Protein AF-A0A484APU6-F1 (afdb_monomer)

Foldseek 3Di:
DLCCVVPPVVDDPVVSVVVVVQQPQDWDWDADPVGIDIDTDNDAHDPPDPCRVVVQVSVCVVVQPPDDPPQWGWDDDRPDIDIDHDDPDDPPPPDDD

Nearest PDB structures (foldseek):
  4kik-assembly1_A  TM=2.823E-01  e=1.527E+00  Homo sapiens
  9b1e-assembly1_B  TM=2.688E-01  e=1.853E+00  Saccharomyces cerevisiae W303
  2ge8-assembly3_D  TM=3.480E-01  e=5.554E+00  Infectious bronchitis virus
  8jbi-assembly1_B-2  TM=1.873E-01  e=5.206E+00  Salmonella enterica subsp. enterica serovar Typhimurium str. 14028S

Secondary structure (DSSP, 8-state):
-HHHHHHTS---HHHHHHHHHHHSS-EEEEEETTEEEEEE--SS--TT-TTHHHHHHHHHHHHHTSPPPTTEEEEEETTEEEEEE--S---------

Sequence (97 aa):
MLTSLEHRFHIPEYLMNMIRSYLQDRILLYSTQTGTKRYRVTGGAAQGSILGPDLWNISYDDILRLEMPEDTFLIGYADDIAAVITARNTVVWKMGR

Solvent-accessible surface area (backbone atoms only — not comparable to full-atom values): 6286 Å² total; per-residue (Å²): 72,73,67,42,41,56,77,70,67,59,54,57,66,71,58,50,51,48,51,54,60,69,62,47,93,37,66,48,75,48,82,49,101,90,45,79,46,80,43,80,48,90,71,87,65,60,85,93,42,87,62,27,62,58,54,48,49,51,44,45,51,63,62,64,61,55,90,58,60,86,61,38,49,62,51,74,56,96,92,48,75,45,78,48,72,64,74,98,70,77,83,73,78,75,78,76,131

Structure (mmCIF, N/CA/C/O backbone):
data_AF-A0A484APU6-F1
#
_entry.id   AF-A0A484APU6-F1
#
loop_
_atom_site.group_PDB
_atom_site.id
_atom_site.type_symbol
_atom_site.label_atom_id
_atom_site.label_alt_id
_atom_site.label_comp_id
_atom_site.label_asym_id
_atom_site.label_entity_id
_atom_site.label_seq_id
_atom_site.pdbx_PDB_ins_code
_atom_site.Cartn_x
_atom_site.Cartn_y
_atom_site.Cartn_z
_atom_site.occupancy
_atom_site.B_iso_or_equiv
_atom_site.auth_seq_id
_atom_site.auth_comp_id
_atom_site.auth_asym_id
_atom_site.auth_atom_id
_atom_site.pdbx_PDB_model_num
ATOM 1 N N . MET A 1 1 ? -1.661 3.344 -5.402 1.00 86.88 1 MET A N 1
ATOM 2 C CA . MET A 1 1 ? -2.708 2.394 -4.955 1.00 86.88 1 MET A CA 1
ATOM 3 C C . MET A 1 1 ? -4.129 2.857 -5.246 1.00 86.88 1 MET A C 1
ATOM 5 O O . MET A 1 1 ? -4.701 2.339 -6.187 1.00 86.88 1 MET A O 1
ATOM 9 N N . LEU A 1 2 ? -4.731 3.783 -4.477 1.00 90.75 2 LEU A N 1
ATOM 10 C CA . LEU A 1 2 ? -6.126 4.203 -4.722 1.00 90.75 2 LEU A CA 1
ATOM 11 C C . LEU A 1 2 ? -6.289 4.814 -6.120 1.00 90.75 2 LEU A C 1
ATOM 13 O O . LEU A 1 2 ? -7.167 4.413 -6.870 1.00 90.75 2 LEU A O 1
ATOM 17 N N . THR A 1 3 ? -5.370 5.696 -6.501 1.00 89.62 3 THR A N 1
ATOM 18 C CA . THR A 1 3 ? -5.287 6.260 -7.855 1.00 89.62 3 THR A CA 1
ATOM 19 C C . THR A 1 3 ? -5.156 5.170 -8.925 1.00 89.62 3 THR A C 1
ATOM 21 O O . THR A 1 3 ? -5.840 5.215 -9.940 1.00 89.62 3 THR A O 1
ATOM 24 N N . SER A 1 4 ? -4.322 4.156 -8.687 1.00 90.88 4 SER A N 1
ATOM 25 C CA . SER A 1 4 ? -4.110 3.029 -9.604 1.00 90.88 4 SER A CA 1
ATOM 26 C C . SER A 1 4 ? -5.385 2.187 -9.744 1.00 90.88 4 SER A C 1
ATOM 28 O O . SER A 1 4 ? -5.801 1.866 -10.852 1.00 90.88 4 SER A O 1
ATOM 30 N N . LEU A 1 5 ? -6.068 1.884 -8.638 1.00 92.38 5 LEU A N 1
ATOM 31 C CA . LEU A 1 5 ? -7.365 1.201 -8.654 1.00 92.38 5 LEU A CA 1
ATOM 32 C C . LEU A 1 5 ? -8.396 1.951 -9.506 1.00 92.38 5 LEU A C 1
ATOM 34 O O . LEU A 1 5 ? -9.087 1.339 -10.318 1.00 92.38 5 LEU A O 1
ATOM 38 N N . GLU A 1 6 ? -8.458 3.271 -9.340 1.00 91.50 6 GLU A N 1
ATOM 39 C CA . GLU A 1 6 ? -9.428 4.141 -10.002 1.00 91.50 6 GLU A CA 1
ATOM 40 C C . G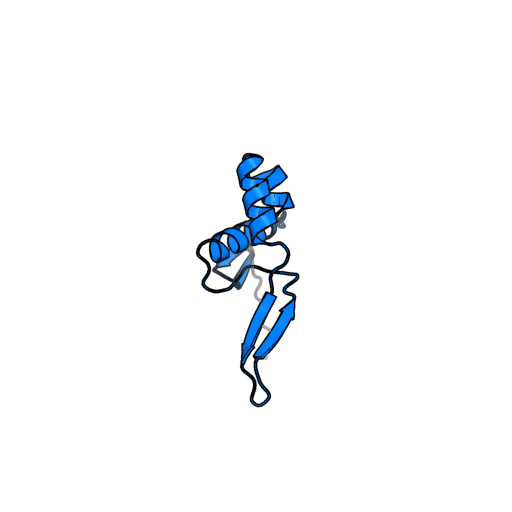LU A 1 6 ? -9.154 4.295 -11.503 1.00 91.50 6 GLU A C 1
ATOM 42 O O . GLU A 1 6 ? -10.044 4.078 -12.320 1.00 91.50 6 GLU A O 1
ATOM 47 N N . HIS A 1 7 ? -7.915 4.609 -11.886 1.00 90.06 7 HIS A N 1
ATOM 48 C CA . HIS A 1 7 ? -7.593 4.991 -13.265 1.00 90.06 7 HIS A CA 1
ATOM 49 C C . HIS A 1 7 ? -6.975 3.875 -14.109 1.00 90.06 7 HIS A C 1
ATOM 51 O O . HIS A 1 7 ? -6.934 3.987 -15.330 1.00 90.06 7 HIS A O 1
ATOM 57 N N . ARG A 1 8 ? -6.447 2.821 -13.481 1.00 89.38 8 ARG A N 1
ATOM 58 C CA . ARG A 1 8 ? -5.721 1.749 -14.177 1.00 89.38 8 ARG A CA 1
ATOM 59 C C . ARG A 1 8 ? -6.511 0.451 -14.175 1.00 89.38 8 ARG A C 1
ATOM 61 O O . ARG A 1 8 ? -6.744 -0.130 -15.231 1.00 89.38 8 ARG A O 1
ATOM 68 N N . PHE A 1 9 ? -6.968 0.024 -13.000 1.00 90.81 9 PHE A N 1
ATOM 69 C CA . PHE A 1 9 ? -7.775 -1.192 -12.863 1.00 90.81 9 PHE A CA 1
ATOM 70 C C . PHE A 1 9 ? -9.260 -0.962 -13.162 1.00 90.81 9 PHE A C 1
ATOM 72 O O . PHE A 1 9 ? -9.981 -1.939 -13.341 1.00 90.81 9 PHE A O 1
ATOM 79 N N . HIS A 1 10 ? -9.703 0.300 -13.251 1.00 93.00 10 HIS A N 1
ATOM 80 C CA . HIS A 1 10 ? -11.082 0.682 -13.574 1.00 93.00 10 HIS A CA 1
ATOM 81 C C . HIS A 1 10 ? -12.111 -0.065 -12.715 1.00 93.00 10 HIS A C 1
ATOM 83 O O . HIS A 1 10 ? -13.120 -0.570 -13.215 1.00 93.00 10 HIS A O 1
ATOM 89 N N . ILE A 1 11 ? -11.831 -0.189 -11.412 1.00 93.69 11 ILE A N 1
ATOM 90 C CA . ILE A 1 11 ? -12.721 -0.940 -10.530 1.00 93.69 11 ILE A CA 1
ATOM 91 C C . ILE A 1 11 ? -14.081 -0.233 -10.402 1.00 93.69 11 ILE A C 1
ATOM 93 O O . ILE A 1 11 ? -14.130 0.997 -10.322 1.00 93.69 11 ILE A O 1
ATOM 97 N N . PRO A 1 12 ? -15.192 -0.987 -10.339 1.00 96.69 12 PRO A N 1
ATOM 98 C CA . PRO A 1 12 ? -16.511 -0.421 -10.092 1.00 96.69 12 PRO A CA 1
ATOM 99 C C . PRO A 1 12 ? -16.549 0.484 -8.854 1.00 96.69 12 PRO A C 1
ATOM 101 O O . PRO A 1 12 ? -15.966 0.160 -7.815 1.00 96.69 12 PRO A O 1
ATOM 104 N N . GLU A 1 13 ? -17.308 1.578 -8.932 1.00 96.00 13 GLU A N 1
ATOM 105 C CA . GLU A 1 13 ? -17.377 2.598 -7.876 1.00 96.00 13 GLU A CA 1
ATOM 106 C C . GLU A 1 13 ? -17.769 2.017 -6.507 1.00 96.00 13 GLU A C 1
ATOM 108 O O . GLU A 1 13 ? -17.197 2.387 -5.481 1.00 96.00 13 GLU A O 1
ATOM 113 N N . TYR A 1 14 ? -18.683 1.042 -6.471 1.00 97.25 14 TYR A N 1
ATOM 114 C CA . TYR A 1 14 ? -19.087 0.403 -5.216 1.00 97.25 14 TYR A CA 1
ATOM 115 C C . TYR A 1 14 ? -17.925 -0.340 -4.529 1.00 97.25 14 TYR A C 1
ATOM 117 O O . TYR A 1 14 ? -17.796 -0.279 -3.305 1.00 97.25 14 TYR A O 1
ATOM 125 N N . LEU A 1 15 ? -17.039 -0.987 -5.300 1.00 95.75 15 LEU A N 1
ATOM 126 C CA . LEU A 1 15 ? -15.831 -1.621 -4.763 1.00 95.75 15 LEU A CA 1
ATOM 127 C C . LEU A 1 15 ? -14.813 -0.571 -4.330 1.00 95.75 15 LEU A C 1
ATOM 129 O O . LEU A 1 15 ? -14.182 -0.730 -3.286 1.00 95.75 15 LEU A O 1
ATOM 133 N N . MET A 1 16 ? -14.681 0.524 -5.080 1.00 95.94 16 MET A N 1
ATOM 134 C CA . MET A 1 16 ? -13.804 1.626 -4.689 1.00 95.94 16 MET A CA 1
ATOM 135 C C . MET A 1 16 ? -14.235 2.228 -3.346 1.00 95.94 16 MET A C 1
ATOM 137 O O . MET A 1 16 ? -13.400 2.459 -2.470 1.00 95.94 16 MET A O 1
ATOM 141 N N . ASN A 1 17 ? -15.541 2.393 -3.134 1.00 96.69 17 ASN A N 1
ATOM 142 C CA . ASN A 1 17 ? -16.103 2.850 -1.865 1.00 96.69 17 ASN A CA 1
ATOM 143 C C . ASN A 1 17 ? -15.836 1.858 -0.726 1.00 96.69 17 ASN A C 1
ATOM 145 O O . ASN A 1 17 ? -15.442 2.277 0.364 1.00 96.69 17 ASN A O 1
ATOM 149 N N . MET A 1 18 ? -15.959 0.550 -0.975 1.00 95.44 18 MET A N 1
ATOM 150 C CA . MET A 1 18 ? -15.575 -0.475 0.002 1.00 95.44 18 MET A CA 1
ATOM 151 C C . MET A 1 18 ? -14.090 -0.395 0.373 1.00 95.44 18 MET A C 1
ATOM 153 O O . MET A 1 18 ? -13.758 -0.454 1.554 1.00 95.44 18 MET A O 1
ATOM 157 N N . ILE A 1 19 ? -13.191 -0.222 -0.600 1.00 94.38 19 ILE A N 1
ATOM 158 C CA . ILE A 1 19 ? -11.745 -0.131 -0.347 1.00 94.38 19 ILE A CA 1
ATOM 159 C C . ILE A 1 19 ? -11.409 1.147 0.426 1.00 94.38 19 ILE A C 1
ATOM 161 O O . ILE A 1 19 ? -10.683 1.088 1.417 1.00 94.38 19 ILE A O 1
ATOM 165 N N . ARG A 1 20 ? -11.971 2.299 0.038 1.00 94.38 20 ARG A N 1
ATOM 166 C CA . ARG A 1 20 ? -11.829 3.553 0.799 1.00 94.38 20 ARG A CA 1
ATOM 167 C C . ARG A 1 20 ? -12.316 3.362 2.237 1.00 94.38 20 ARG A C 1
ATOM 169 O O . ARG A 1 20 ? -11.606 3.730 3.172 1.00 94.38 20 ARG A O 1
ATOM 176 N N . SER A 1 21 ? -13.454 2.689 2.417 1.00 94.19 21 SER A N 1
ATOM 177 C CA . SER A 1 21 ? -13.977 2.380 3.745 1.00 94.19 21 SER A CA 1
ATOM 178 C C . SER A 1 21 ? -13.121 1.399 4.542 1.00 94.19 21 SER A C 1
ATOM 180 O O . SER A 1 21 ? -13.067 1.492 5.764 1.00 94.19 21 SER A O 1
ATOM 182 N N . TYR A 1 22 ? -12.454 0.460 3.882 1.00 92.62 22 TYR A N 1
ATOM 183 C CA . TYR A 1 22 ? -11.554 -0.488 4.530 1.00 92.62 22 TYR A CA 1
ATOM 184 C C . TYR A 1 22 ? -10.261 0.182 5.026 1.00 92.62 22 TYR A C 1
ATOM 186 O O . TYR A 1 22 ? -9.675 -0.234 6.026 1.00 92.62 22 TYR A O 1
ATOM 194 N N . LEU A 1 23 ? -9.795 1.225 4.334 1.00 92.44 23 LEU A N 1
ATOM 195 C CA . LEU A 1 23 ? -8.533 1.908 4.633 1.00 92.44 23 LEU A CA 1
ATOM 196 C C . LEU A 1 23 ? -8.689 3.117 5.571 1.00 92.44 23 LEU A C 1
ATOM 198 O O . LEU A 1 23 ? -7.688 3.573 6.130 1.00 92.44 23 LEU A O 1
ATOM 202 N N . GLN A 1 24 ? -9.906 3.638 5.750 1.00 93.31 24 GLN A N 1
ATOM 203 C CA . GLN A 1 24 ? -10.175 4.802 6.601 1.00 93.31 24 GLN A CA 1
ATOM 204 C C . GLN A 1 24 ? -10.263 4.451 8.094 1.00 93.31 24 GLN A C 1
ATOM 206 O O . GLN A 1 24 ? -10.584 3.328 8.469 1.00 93.31 24 GLN A O 1
ATOM 211 N N . ASP A 1 25 ? -9.964 5.438 8.947 1.00 94.19 25 ASP A N 1
ATOM 212 C CA . ASP A 1 25 ? -10.160 5.410 10.409 1.00 94.19 25 ASP A CA 1
ATOM 213 C C . ASP A 1 25 ? -9.644 4.163 11.149 1.00 94.19 25 ASP A C 1
ATOM 215 O O . ASP A 1 25 ? -10.144 3.774 12.206 1.00 94.19 25 ASP A O 1
ATOM 219 N N . ARG A 1 26 ? -8.577 3.551 10.631 1.00 93.69 26 ARG A N 1
ATOM 220 C CA . ARG A 1 26 ? -7.974 2.361 11.233 1.00 93.69 26 ARG A CA 1
ATOM 221 C C . ARG A 1 26 ? -7.215 2.704 12.506 1.00 93.69 26 ARG A C 1
ATOM 223 O O . ARG A 1 26 ? -6.418 3.646 12.554 1.00 93.69 26 ARG A O 1
ATOM 230 N N . ILE A 1 27 ? -7.427 1.890 13.534 1.00 94.75 27 ILE A N 1
ATOM 231 C CA . ILE A 1 27 ? -6.792 2.040 14.842 1.00 94.75 27 ILE A CA 1
ATOM 232 C C . ILE A 1 27 ? -6.151 0.715 15.231 1.00 94.75 27 ILE A C 1
ATOM 234 O O . ILE A 1 27 ? -6.827 -0.303 15.348 1.00 94.75 27 ILE A O 1
ATOM 238 N N . LEU A 1 28 ? -4.843 0.749 15.460 1.00 93.62 28 LEU A N 1
ATOM 239 C CA . LEU A 1 28 ? -4.090 -0.351 16.035 1.00 93.62 28 LEU A CA 1
ATOM 240 C C . LEU A 1 28 ? -4.259 -0.328 17.555 1.00 93.62 28 LEU A C 1
ATOM 242 O O . LEU A 1 28 ? -3.967 0.679 18.207 1.00 93.62 28 LEU A O 1
ATOM 246 N N . LEU A 1 29 ? -4.715 -1.447 18.108 1.00 95.44 29 LEU A N 1
ATOM 247 C CA . LEU A 1 29 ? -4.759 -1.698 19.543 1.00 95.44 29 LEU A CA 1
ATOM 248 C C . LEU A 1 29 ? -3.626 -2.649 19.903 1.00 95.44 29 LEU A C 1
ATOM 250 O O . LEU A 1 29 ? -3.481 -3.692 19.271 1.00 95.44 29 LEU A O 1
ATOM 254 N N . TYR A 1 30 ? -2.832 -2.297 20.908 1.00 95.00 30 TYR A N 1
ATOM 255 C CA . TYR A 1 30 ? -1.746 -3.153 21.375 1.00 95.00 30 TYR A CA 1
ATOM 256 C C . TYR A 1 30 ? -1.551 -3.032 22.885 1.00 95.00 30 TYR A C 1
ATOM 258 O O . TYR A 1 30 ? -1.733 -1.964 23.474 1.00 95.00 30 TYR A O 1
ATOM 266 N N . SER A 1 31 ? -1.188 -4.145 23.516 1.00 97.31 31 SER A N 1
ATOM 267 C CA . SER A 1 31 ? -0.972 -4.222 24.960 1.00 97.31 31 SER A CA 1
ATOM 268 C C . SER A 1 31 ? 0.426 -3.739 25.335 1.00 97.31 31 SER A C 1
ATOM 270 O O . SER A 1 31 ? 1.417 -4.114 24.711 1.00 97.31 31 SER A O 1
ATOM 272 N N . THR A 1 32 ? 0.518 -2.938 26.393 1.00 96.31 32 THR A N 1
ATOM 273 C CA . THR A 1 32 ? 1.770 -2.551 27.049 1.00 96.31 32 THR A CA 1
ATOM 274 C C . THR A 1 32 ? 1.713 -2.911 28.531 1.00 96.31 32 THR A C 1
ATOM 276 O O . THR A 1 32 ? 0.649 -3.218 29.066 1.00 96.31 32 THR A O 1
ATOM 279 N N . GLN A 1 33 ? 2.847 -2.827 29.235 1.00 96.50 33 GLN A N 1
ATOM 280 C CA . 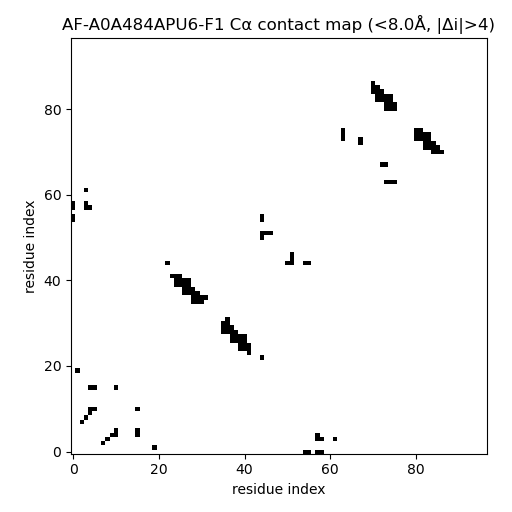GLN A 1 33 ? 2.903 -3.064 30.690 1.00 96.50 33 GLN A CA 1
ATOM 281 C C . GLN A 1 33 ? 1.973 -2.131 31.492 1.00 96.50 33 GLN A C 1
ATOM 283 O O . GLN A 1 33 ? 1.594 -2.436 32.615 1.00 96.50 33 GLN A O 1
ATOM 288 N N . THR A 1 34 ? 1.588 -0.998 30.901 1.00 95.81 34 THR A N 1
ATOM 289 C CA . THR A 1 34 ? 0.721 0.030 31.493 1.00 95.81 34 THR A CA 1
ATOM 290 C C . THR A 1 34 ? -0.720 -0.012 30.962 1.00 95.81 34 THR A C 1
ATOM 292 O O . THR A 1 34 ? -1.463 0.940 31.180 1.00 95.81 34 THR A O 1
ATOM 295 N N . GLY A 1 35 ? -1.110 -1.052 30.214 1.00 96.44 35 GLY A N 1
ATOM 296 C CA . GLY A 1 35 ? -2.455 -1.211 29.646 1.00 96.44 35 GLY A CA 1
ATOM 297 C C . GLY A 1 35 ? -2.507 -1.181 28.114 1.00 96.44 35 GLY A C 1
ATOM 298 O O . GLY A 1 35 ? -1.489 -1.262 27.435 1.00 96.44 35 GLY A O 1
ATOM 299 N N . THR A 1 36 ? -3.712 -1.101 27.546 1.00 97.88 36 THR A N 1
ATOM 300 C CA . THR A 1 36 ? -3.897 -1.068 26.083 1.00 97.88 36 THR A CA 1
ATOM 301 C C . THR A 1 36 ? -3.647 0.334 25.540 1.00 97.88 36 THR A C 1
ATOM 303 O O . THR A 1 36 ? -4.243 1.303 26.009 1.00 97.88 36 THR A O 1
ATOM 306 N N . LYS A 1 37 ? -2.808 0.444 24.510 1.00 97.69 37 LYS A N 1
ATOM 307 C CA . LYS A 1 37 ? -2.591 1.678 23.752 1.00 97.69 37 LYS A CA 1
ATOM 308 C C . LYS A 1 37 ? -3.304 1.629 22.406 1.00 97.69 37 LYS A C 1
ATOM 310 O O . LYS A 1 37 ? -3.554 0.563 21.846 1.00 97.69 37 LYS A O 1
ATOM 315 N N . ARG A 1 38 ? -3.636 2.819 21.904 1.00 97.00 38 ARG A N 1
ATOM 316 C CA . ARG A 1 38 ? -4.283 3.049 20.609 1.00 97.00 38 ARG A CA 1
ATOM 317 C C . ARG A 1 38 ? -3.333 3.836 19.721 1.00 97.00 38 ARG A C 1
ATOM 319 O O . ARG A 1 38 ? -2.770 4.830 20.172 1.00 97.00 38 ARG A O 1
ATOM 326 N N . TYR A 1 39 ? -3.205 3.436 18.465 1.00 94.75 39 TYR A N 1
ATOM 327 C CA . TYR A 1 39 ? -2.436 4.167 17.465 1.00 94.75 39 TYR A CA 1
ATOM 328 C C . TYR A 1 39 ? -3.245 4.301 16.177 1.00 94.75 39 TYR A C 1
ATOM 330 O O . TYR A 1 39 ? -3.778 3.315 15.672 1.00 94.75 39 TYR A O 1
ATOM 338 N N . ARG A 1 40 ? -3.372 5.522 15.652 1.00 95.56 40 ARG A N 1
ATOM 339 C CA . ARG A 1 40 ? -4.090 5.767 14.396 1.00 95.56 40 ARG A CA 1
ATOM 340 C C . ARG A 1 40 ? -3.197 5.376 13.223 1.00 95.56 40 ARG A C 1
ATOM 342 O O . ARG A 1 40 ? -2.112 5.924 13.070 1.00 95.56 40 ARG A O 1
ATOM 349 N N . VAL A 1 41 ? -3.674 4.461 12.385 1.00 94.31 41 VAL A N 1
ATOM 350 C CA . VAL A 1 41 ? -2.939 3.960 11.221 1.00 94.31 41 VAL A CA 1
ATOM 351 C C . VAL A 1 41 ? -3.334 4.773 9.994 1.00 94.31 41 VAL A C 1
ATOM 353 O O . VAL A 1 41 ? -4.455 4.668 9.500 1.00 94.31 41 VAL A O 1
ATOM 356 N N . THR A 1 42 ? -2.406 5.586 9.495 1.00 90.81 42 THR A N 1
ATOM 357 C CA . THR A 1 42 ? -2.636 6.501 8.364 1.00 90.81 42 THR A CA 1
ATOM 358 C C . THR A 1 42 ? -2.161 5.958 7.016 1.00 90.81 42 THR A C 1
ATOM 360 O O . THR A 1 42 ? -2.501 6.532 5.988 1.00 90.81 42 THR A O 1
ATOM 363 N N . GLY A 1 43 ? -1.415 4.850 6.992 1.00 88.06 43 GLY A N 1
ATOM 364 C CA . GLY A 1 43 ? -0.828 4.296 5.770 1.00 88.06 43 GLY A CA 1
ATOM 365 C C . GLY A 1 43 ? -0.786 2.770 5.752 1.00 88.06 43 GLY A C 1
ATOM 366 O O . GLY A 1 43 ? -1.046 2.118 6.761 1.00 88.06 43 GLY A O 1
ATOM 367 N N . GLY A 1 44 ? -0.485 2.215 4.577 1.00 86.88 44 GLY A N 1
ATOM 368 C CA . GLY A 1 44 ? -0.355 0.773 4.353 1.00 86.88 44 GLY A CA 1
ATOM 369 C C . GLY A 1 44 ? -1.676 -0.002 4.403 1.00 86.88 44 GLY A C 1
ATOM 370 O O . GLY A 1 44 ? -2.769 0.574 4.444 1.00 86.88 44 GLY A O 1
ATOM 371 N N . ALA A 1 45 ? -1.562 -1.327 4.406 1.00 86.88 45 ALA A N 1
ATOM 372 C CA . ALA A 1 45 ? -2.646 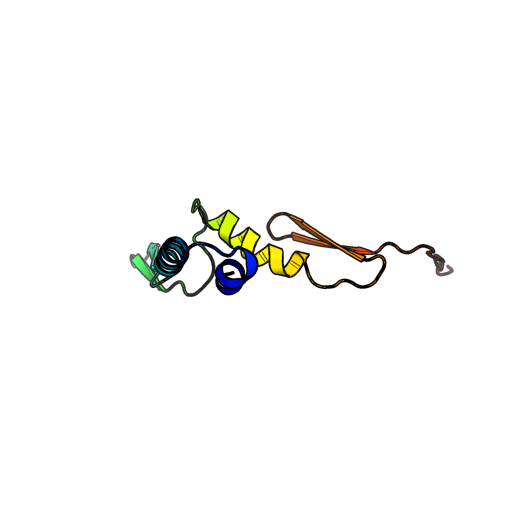-2.272 4.658 1.00 86.88 45 ALA A CA 1
ATOM 373 C C . ALA A 1 45 ? -2.335 -3.082 5.926 1.00 86.88 45 ALA A C 1
ATOM 375 O O . ALA A 1 45 ? -1.177 -3.203 6.321 1.00 86.88 45 ALA A O 1
ATOM 376 N N . ALA A 1 46 ? -3.361 -3.625 6.583 1.00 87.06 46 ALA A N 1
ATOM 377 C CA . ALA A 1 46 ? -3.149 -4.448 7.770 1.00 87.06 46 ALA A CA 1
ATOM 378 C C . ALA A 1 46 ? -2.409 -5.744 7.391 1.00 87.06 46 ALA A C 1
ATOM 380 O O . ALA A 1 46 ? -2.878 -6.501 6.535 1.00 87.06 46 ALA A O 1
ATOM 381 N N . GLN A 1 47 ? -1.266 -6.009 8.024 1.00 85.88 47 GLN A N 1
ATOM 382 C CA . GLN A 1 47 ? -0.535 -7.259 7.826 1.00 85.88 47 GLN A CA 1
ATOM 383 C C . GLN A 1 47 ? -1.393 -8.446 8.286 1.00 85.88 47 GLN A C 1
ATOM 385 O O . GLN A 1 47 ? -2.073 -8.371 9.308 1.00 85.88 47 GLN A O 1
ATOM 390 N N . GLY A 1 48 ? -1.388 -9.529 7.508 1.00 87.06 48 GLY A N 1
ATOM 391 C CA . GLY A 1 48 ? -2.245 -10.693 7.753 1.00 87.06 48 GLY A CA 1
ATOM 392 C C . GLY A 1 48 ? -3.693 -10.523 7.281 1.00 87.06 48 GLY A C 1
ATOM 393 O O . GLY A 1 48 ? -4.484 -11.451 7.421 1.00 87.06 48 GLY A O 1
ATOM 394 N N . SER A 1 49 ? -4.055 -9.372 6.701 1.00 89.75 49 SER A N 1
ATOM 395 C CA . SER A 1 49 ? -5.347 -9.234 6.029 1.00 89.75 49 SER A CA 1
ATOM 396 C C . SER A 1 49 ? -5.346 -9.895 4.653 1.00 89.75 49 SER A C 1
ATOM 398 O O . SER A 1 49 ? -4.335 -9.884 3.956 1.00 89.75 49 SER A O 1
ATOM 400 N N . ILE A 1 50 ? -6.510 -10.412 4.245 1.00 91.31 50 ILE A N 1
ATOM 401 C CA . ILE A 1 50 ? -6.709 -11.060 2.938 1.00 91.31 50 ILE A CA 1
ATOM 402 C C . ILE A 1 50 ? -6.411 -10.083 1.793 1.00 91.31 50 ILE A C 1
ATOM 404 O O . ILE A 1 50 ? -5.729 -10.444 0.847 1.00 91.31 50 ILE A O 1
ATOM 408 N N . LEU A 1 51 ? -6.867 -8.831 1.914 1.00 91.25 51 LEU A N 1
ATOM 409 C CA . LEU A 1 51 ? -6.661 -7.796 0.895 1.00 91.25 51 LEU A CA 1
ATOM 410 C C . LEU A 1 51 ? -5.263 -7.163 0.932 1.00 91.25 51 LEU A C 1
ATOM 412 O O . LEU A 1 51 ? -4.905 -6.427 0.019 1.00 91.25 51 LEU A O 1
ATOM 416 N N . GLY A 1 52 ? -4.481 -7.385 1.992 1.00 91.50 52 GLY A N 1
ATOM 417 C CA . GLY A 1 52 ? -3.174 -6.751 2.172 1.00 91.50 52 GLY A CA 1
ATOM 418 C C . GLY A 1 52 ? -2.207 -7.012 1.010 1.00 91.50 52 GLY A C 1
ATOM 419 O O . GLY A 1 52 ? -1.703 -6.040 0.445 1.00 91.50 52 GLY A O 1
ATOM 420 N N . PRO A 1 53 ? -1.980 -8.281 0.620 1.00 91.12 53 PRO A N 1
ATOM 421 C CA . PRO A 1 53 ? -1.124 -8.629 -0.514 1.00 91.12 53 PRO A CA 1
ATOM 422 C C . PRO A 1 53 ? -1.583 -8.022 -1.845 1.00 91.12 53 PRO A C 1
ATOM 424 O O . PRO A 1 53 ? -0.757 -7.512 -2.595 1.00 91.12 53 PRO A O 1
ATOM 427 N N . ASP A 1 54 ? -2.888 -8.001 -2.124 1.00 91.50 54 ASP A N 1
ATOM 428 C CA . ASP A 1 54 ? -3.409 -7.431 -3.373 1.00 91.50 54 ASP A CA 1
ATOM 429 C C . ASP A 1 54 ? -3.184 -5.916 -3.434 1.00 91.50 54 ASP A C 1
ATOM 431 O O . ASP A 1 54 ? -2.702 -5.381 -4.431 1.00 91.50 54 ASP A O 1
ATOM 435 N N . LEU A 1 55 ? -3.470 -5.219 -2.331 1.00 90.94 55 LEU A N 1
ATOM 436 C CA . LEU A 1 55 ? -3.231 -3.782 -2.185 1.00 90.94 55 LEU A CA 1
ATOM 437 C C . LEU A 1 55 ? -1.737 -3.429 -2.306 1.00 90.94 55 LEU A C 1
ATOM 439 O O . LEU A 1 55 ? -1.381 -2.395 -2.885 1.00 90.94 55 LEU A O 1
ATOM 443 N N . TRP A 1 56 ? -0.859 -4.302 -1.805 1.00 89.69 56 TRP A N 1
ATOM 444 C CA . TRP A 1 56 ? 0.584 -4.188 -1.999 1.00 89.69 56 TRP A CA 1
ATOM 445 C C . TRP A 1 56 ? 0.968 -4.346 -3.472 1.00 89.69 56 TRP A C 1
ATOM 447 O O . TRP A 1 56 ? 1.599 -3.448 -4.027 1.00 89.69 56 TRP A O 1
ATOM 457 N N . ASN A 1 57 ? 0.501 -5.408 -4.133 1.00 90.69 57 ASN A N 1
ATOM 458 C CA . ASN A 1 57 ? 0.771 -5.671 -5.549 1.00 90.69 57 ASN A CA 1
ATOM 459 C C . ASN A 1 57 ? 0.302 -4.529 -6.455 1.00 90.69 57 ASN A C 1
ATOM 461 O O . ASN A 1 57 ? 1.024 -4.137 -7.363 1.00 90.69 57 ASN A O 1
ATOM 465 N N . ILE A 1 58 ? -0.864 -3.937 -6.184 1.00 91.50 58 ILE A N 1
ATOM 466 C CA . ILE A 1 58 ? -1.351 -2.758 -6.917 1.00 91.50 58 ILE A CA 1
ATOM 467 C C . ILE A 1 58 ? -0.400 -1.569 -6.750 1.00 91.50 58 ILE A C 1
ATOM 469 O O . ILE A 1 58 ? -0.174 -0.814 -7.690 1.00 91.50 58 ILE A O 1
ATOM 473 N N . SER A 1 59 ? 0.136 -1.369 -5.545 1.00 88.31 59 SER A N 1
ATOM 474 C CA . SER A 1 59 ? 1.106 -0.299 -5.288 1.00 88.31 59 SER A CA 1
ATOM 475 C C . SER A 1 59 ? 2.431 -0.555 -6.011 1.00 88.31 59 SER A C 1
ATOM 477 O O . SER A 1 59 ? 3.068 0.388 -6.469 1.00 88.31 59 SER A O 1
ATOM 479 N N . TYR A 1 60 ? 2.817 -1.826 -6.128 1.00 90.25 60 TYR A N 1
ATOM 480 C CA . TYR A 1 60 ? 4.028 -2.280 -6.804 1.00 90.25 60 TYR A CA 1
ATOM 481 C C . TYR A 1 60 ? 3.924 -2.267 -8.334 1.00 90.25 60 TYR A C 1
ATOM 483 O O . TYR A 1 60 ? 4.919 -2.002 -9.005 1.00 90.25 60 TYR A O 1
ATOM 491 N N . ASP A 1 61 ? 2.736 -2.512 -8.895 1.00 90.12 61 ASP A N 1
ATOM 492 C CA . ASP A 1 61 ? 2.492 -2.526 -10.345 1.00 90.12 61 ASP A CA 1
ATOM 493 C C . ASP A 1 61 ? 2.896 -1.199 -11.000 1.00 90.12 61 ASP A C 1
ATOM 495 O O . ASP A 1 61 ? 3.491 -1.202 -12.075 1.00 90.12 61 ASP A O 1
ATOM 499 N N . ASP A 1 62 ? 2.652 -0.071 -10.327 1.00 86.44 62 ASP A N 1
ATOM 500 C CA . ASP A 1 62 ? 3.065 1.247 -10.819 1.00 86.44 62 ASP A CA 1
ATOM 501 C C . ASP A 1 62 ? 4.599 1.371 -10.906 1.00 86.44 62 ASP A C 1
ATOM 503 O O . ASP A 1 62 ? 5.115 1.963 -11.853 1.00 86.44 62 ASP A O 1
ATOM 507 N N . ILE A 1 63 ? 5.339 0.778 -9.961 1.00 90.00 63 ILE A N 1
ATOM 508 C CA . ILE A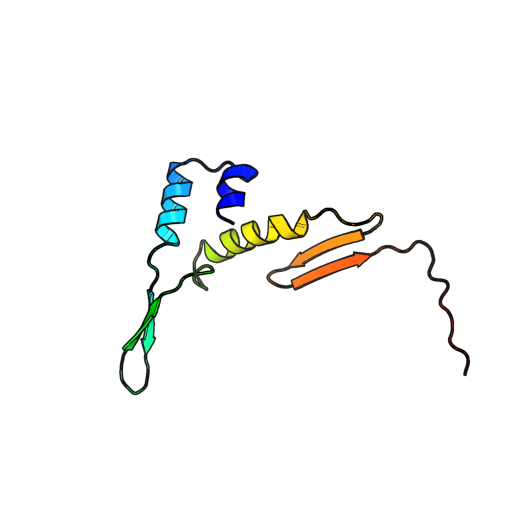 1 63 ? 6.812 0.795 -9.947 1.00 90.00 63 ILE A CA 1
ATOM 509 C C . ILE A 1 63 ? 7.369 -0.092 -11.062 1.00 90.00 63 ILE A C 1
ATOM 511 O O . ILE A 1 63 ? 8.257 0.322 -11.802 1.00 90.00 63 ILE A O 1
ATOM 515 N N . LEU A 1 64 ? 6.830 -1.304 -11.220 1.00 91.62 64 LEU A N 1
ATOM 516 C CA . LEU A 1 64 ? 7.299 -2.266 -12.227 1.00 91.62 64 LEU A CA 1
ATOM 517 C C . LEU A 1 64 ? 7.040 -1.815 -13.671 1.00 91.62 64 LEU A C 1
ATOM 519 O O . LEU A 1 64 ? 7.537 -2.432 -14.611 1.00 91.62 64 LEU A O 1
ATOM 523 N N . ARG A 1 65 ? 6.264 -0.746 -13.853 1.00 89.44 65 ARG A N 1
ATOM 524 C CA . ARG A 1 65 ? 5.906 -0.178 -15.155 1.00 89.44 65 ARG A CA 1
ATOM 525 C C . ARG A 1 65 ? 6.526 1.182 -15.423 1.00 89.44 65 ARG A C 1
ATOM 527 O O . ARG A 1 65 ? 6.154 1.819 -16.407 1.00 89.44 65 ARG A 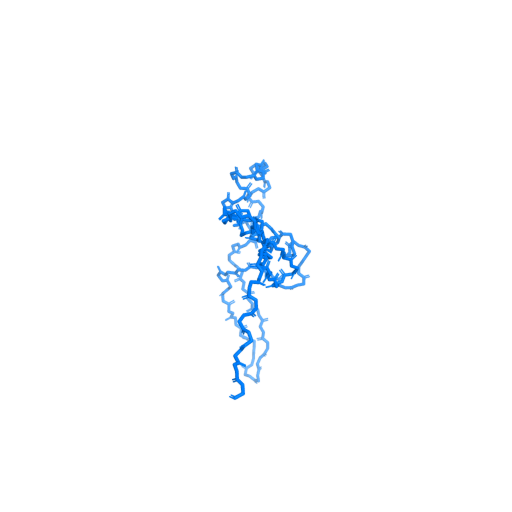O 1
ATOM 534 N N . LEU A 1 66 ? 7.439 1.629 -14.564 1.00 90.75 66 LEU A N 1
ATOM 535 C CA . LEU A 1 66 ? 8.268 2.785 -14.867 1.00 90.75 66 LEU A CA 1
ATOM 536 C C . LEU A 1 66 ? 8.979 2.561 -16.205 1.00 90.75 66 LEU A C 1
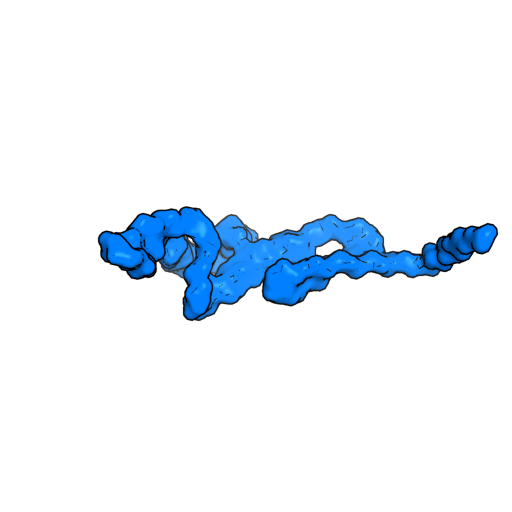ATOM 538 O O . LEU A 1 66 ? 9.443 1.457 -16.497 1.00 90.75 66 LEU A O 1
ATOM 542 N N . GLU A 1 67 ? 9.047 3.608 -17.022 1.00 93.00 67 GLU A N 1
ATOM 543 C CA . GLU A 1 67 ? 9.834 3.564 -18.248 1.00 93.00 67 GLU A CA 1
ATOM 544 C C . GLU A 1 67 ? 11.303 3.353 -17.882 1.00 93.00 67 GLU A C 1
ATOM 546 O O . GLU A 1 67 ? 11.902 4.145 -17.150 1.00 93.00 67 GLU A O 1
ATOM 551 N N . MET A 1 68 ? 11.868 2.256 -18.378 1.00 93.44 68 MET A N 1
ATOM 552 C CA . MET A 1 68 ? 13.264 1.909 -18.159 1.00 93.44 68 MET A CA 1
ATOM 553 C C . MET A 1 68 ? 14.094 2.284 -19.390 1.00 93.44 68 MET A C 1
ATOM 555 O O . MET A 1 68 ? 13.575 2.258 -20.510 1.00 93.44 68 MET A O 1
ATOM 559 N N . PRO A 1 69 ? 15.385 2.616 -19.210 1.00 91.56 69 PRO A N 1
ATOM 560 C CA . PRO A 1 69 ? 16.316 2.753 -20.323 1.00 91.56 69 PRO A CA 1
ATOM 561 C C . PRO A 1 69 ? 16.340 1.497 -21.201 1.00 91.56 69 PRO A C 1
ATOM 563 O O . PRO A 1 69 ? 15.999 0.402 -20.750 1.00 91.56 69 PRO A O 1
ATOM 566 N N . GLU A 1 70 ? 16.790 1.653 -22.446 1.00 90.31 70 GLU A N 1
ATOM 567 C CA . GLU A 1 70 ? 16.969 0.527 -23.364 1.00 90.31 70 GLU A CA 1
ATOM 568 C C . GLU A 1 70 ? 17.814 -0.583 -22.717 1.00 90.31 70 GLU A C 1
ATOM 570 O O . GLU A 1 70 ? 18.704 -0.319 -21.901 1.00 90.31 70 GLU A O 1
ATOM 575 N N . ASP A 1 71 ? 17.500 -1.836 -23.055 1.00 90.81 71 ASP A N 1
ATOM 576 C CA . ASP A 1 71 ? 18.186 -3.016 -22.527 1.00 90.81 71 ASP A CA 1
ATOM 577 C C . ASP A 1 71 ? 18.140 -3.122 -20.977 1.00 90.81 71 ASP A C 1
ATOM 579 O O . ASP A 1 71 ? 18.977 -3.786 -20.361 1.00 90.81 71 ASP A O 1
ATOM 583 N N . THR A 1 72 ? 17.156 -2.486 -20.323 1.00 92.19 72 THR A N 1
ATOM 584 C CA . THR A 1 72 ? 16.929 -2.562 -18.871 1.00 92.19 72 THR A CA 1
ATOM 585 C C . THR A 1 72 ? 15.468 -2.868 -18.543 1.00 92.19 72 THR A C 1
ATOM 587 O O . THR A 1 72 ? 14.556 -2.352 -19.183 1.00 92.19 72 THR A O 1
ATOM 590 N N . PHE A 1 73 ? 15.216 -3.678 -17.513 1.00 92.81 73 PHE A N 1
ATOM 591 C CA . PHE A 1 73 ? 13.867 -3.910 -16.985 1.00 92.81 73 PHE A CA 1
ATOM 592 C C . PHE A 1 73 ? 13.879 -4.185 -15.477 1.00 92.81 73 PHE A C 1
ATOM 594 O O . PHE A 1 73 ? 14.923 -4.484 -14.899 1.00 92.81 73 PHE A O 1
ATOM 601 N N . LEU A 1 74 ? 12.717 -4.071 -14.832 1.00 95.00 74 LEU A N 1
ATOM 602 C CA . LEU A 1 74 ? 12.546 -4.352 -13.406 1.00 95.00 74 LEU A CA 1
ATOM 603 C C . LEU A 1 74 ? 11.891 -5.723 -13.195 1.00 95.00 74 LEU A C 1
ATOM 605 O O . LEU A 1 74 ? 10.969 -6.100 -13.916 1.00 95.00 74 LEU A O 1
ATOM 609 N N . ILE A 1 75 ? 12.339 -6.445 -12.170 1.00 93.69 75 ILE A N 1
ATOM 610 C CA . ILE A 1 75 ? 11.689 -7.645 -11.633 1.00 93.69 75 ILE A CA 1
ATOM 611 C C . ILE A 1 75 ? 11.431 -7.394 -10.150 1.00 93.69 75 ILE A C 1
ATOM 613 O O . ILE A 1 75 ? 12.327 -6.935 -9.447 1.00 93.69 75 ILE A O 1
ATOM 617 N N . GLY A 1 76 ? 10.229 -7.706 -9.668 1.00 91.88 76 GLY A N 1
ATOM 618 C CA . GLY A 1 76 ? 9.882 -7.596 -8.252 1.00 91.88 76 GLY A CA 1
ATOM 619 C C . GLY A 1 76 ? 9.430 -8.926 -7.658 1.00 91.88 76 GLY A C 1
ATOM 620 O O . GLY A 1 76 ? 8.808 -9.736 -8.347 1.00 91.88 76 GLY A O 1
ATOM 621 N N . TYR A 1 77 ? 9.710 -9.129 -6.373 1.00 91.25 77 TYR A N 1
ATOM 622 C CA . TYR A 1 77 ? 9.155 -10.210 -5.563 1.00 91.25 77 TYR A CA 1
ATOM 623 C C . TYR A 1 77 ? 8.895 -9.703 -4.145 1.00 91.25 77 TYR A C 1
ATOM 625 O O . TYR A 1 77 ? 9.823 -9.269 -3.476 1.00 91.25 77 TYR A O 1
ATOM 633 N N . ALA A 1 78 ? 7.646 -9.783 -3.676 1.00 87.88 78 ALA A N 1
ATOM 634 C CA . ALA A 1 78 ? 7.233 -9.201 -2.397 1.00 87.88 78 ALA A CA 1
ATOM 635 C C . ALA A 1 78 ? 7.671 -7.725 -2.271 1.00 87.88 78 ALA A C 1
ATOM 637 O O . ALA A 1 78 ? 7.124 -6.877 -2.976 1.00 87.88 78 ALA A O 1
ATOM 638 N N . ASP A 1 79 ? 8.609 -7.412 -1.380 1.00 88.44 79 ASP A N 1
ATOM 639 C CA . ASP A 1 79 ? 9.197 -6.088 -1.164 1.00 88.44 79 ASP A CA 1
ATOM 640 C C . ASP A 1 79 ? 10.577 -5.884 -1.820 1.00 88.44 79 ASP A C 1
ATOM 642 O O . ASP A 1 79 ? 11.128 -4.784 -1.744 1.00 88.44 79 ASP A O 1
ATOM 646 N N . ASP A 1 80 ? 11.106 -6.895 -2.511 1.00 92.62 80 ASP A N 1
ATOM 647 C CA . ASP A 1 80 ? 12.358 -6.815 -3.261 1.00 92.62 80 ASP A CA 1
ATOM 648 C C . ASP A 1 80 ? 12.118 -6.369 -4.712 1.00 92.62 80 ASP A C 1
ATOM 650 O O . ASP A 1 80 ? 11.219 -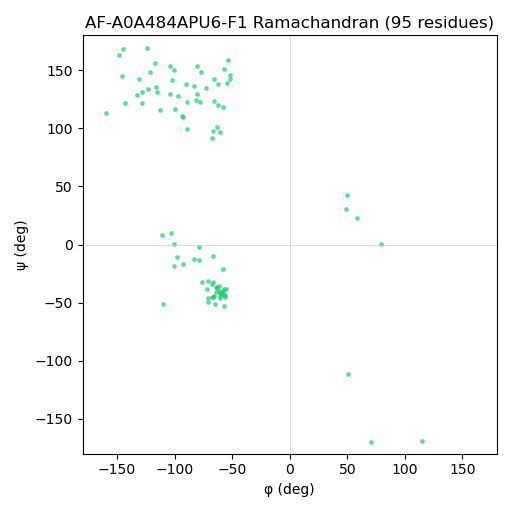6.865 -5.399 1.00 92.62 80 ASP A O 1
ATOM 654 N N . ILE A 1 81 ? 12.978 -5.477 -5.217 1.00 93.06 81 ILE A N 1
ATOM 655 C CA . ILE A 1 81 ? 13.035 -5.080 -6.633 1.00 93.06 81 ILE A CA 1
ATOM 656 C C . ILE A 1 81 ? 14.470 -5.207 -7.137 1.00 93.06 81 ILE A C 1
ATOM 658 O O . ILE A 1 81 ? 15.404 -4.676 -6.538 1.00 93.0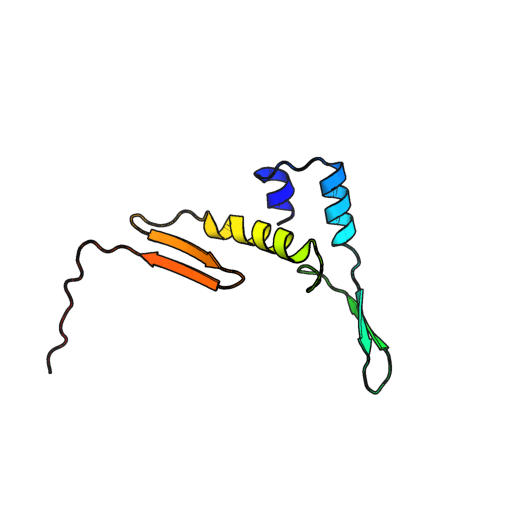6 81 ILE A O 1
ATOM 662 N N . ALA A 1 82 ? 14.635 -5.85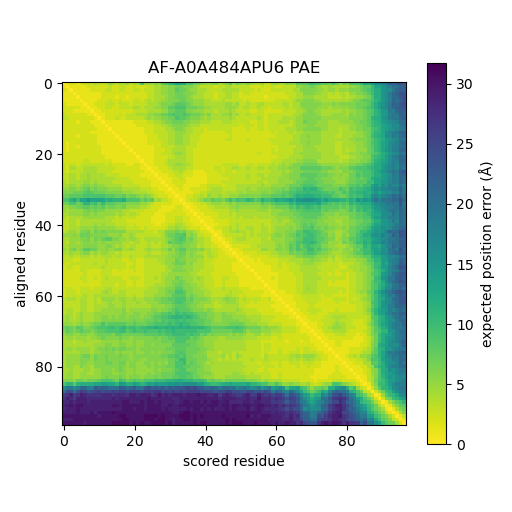3 -8.287 1.00 94.56 82 ALA A N 1
ATOM 663 C CA . ALA A 1 82 ? 15.885 -5.937 -9.022 1.00 94.56 82 ALA A CA 1
ATOM 664 C C . ALA A 1 82 ? 15.758 -5.226 -10.374 1.00 94.56 82 ALA A C 1
ATOM 666 O O . ALA A 1 82 ? 14.829 -5.485 -11.139 1.00 94.56 82 ALA A O 1
ATOM 667 N N . ALA A 1 83 ? 16.725 -4.366 -10.692 1.00 93.69 83 ALA A N 1
ATOM 668 C CA . ALA A 1 83 ? 16.922 -3.869 -12.047 1.00 93.69 83 ALA A CA 1
ATOM 669 C C . ALA A 1 83 ? 17.868 -4.810 -12.797 1.00 93.69 83 ALA A C 1
ATOM 671 O O . ALA A 1 83 ? 18.999 -5.044 -12.369 1.00 93.69 83 ALA A O 1
ATOM 672 N N . VAL A 1 84 ? 17.406 -5.346 -13.920 1.00 93.38 84 VAL A N 1
ATOM 673 C CA . VAL A 1 84 ? 18.198 -6.183 -14.815 1.00 93.38 84 VAL A CA 1
ATOM 674 C C . VAL A 1 84 ? 18.668 -5.316 -15.970 1.00 93.38 84 VAL A C 1
ATOM 676 O O . VAL A 1 84 ? 17.846 -4.815 -16.728 1.00 93.38 84 VAL A O 1
ATOM 679 N N . ILE A 1 85 ? 19.984 -5.144 -16.094 1.00 92.06 85 ILE A N 1
ATOM 680 C CA . ILE A 1 85 ? 20.627 -4.351 -17.147 1.00 92.06 85 ILE A CA 1
ATOM 681 C C . ILE A 1 85 ? 21.400 -5.315 -18.045 1.00 92.06 85 ILE A C 1
ATOM 683 O O . ILE A 1 85 ? 22.353 -5.961 -17.600 1.00 92.06 85 ILE A O 1
ATOM 687 N N . THR A 1 86 ? 21.005 -5.425 -19.309 1.00 85.50 86 THR A N 1
ATOM 688 C CA . THR A 1 86 ? 21.715 -6.241 -20.295 1.00 85.50 86 THR A CA 1
ATOM 689 C C . THR A 1 86 ? 22.729 -5.384 -21.045 1.00 85.50 86 THR A C 1
ATOM 691 O O . THR A 1 86 ? 22.369 -4.546 -21.856 1.00 85.50 86 THR A O 1
ATOM 694 N N . ALA A 1 87 ? 24.025 -5.592 -20.807 1.00 78.31 87 ALA A N 1
ATOM 695 C CA . ALA A 1 87 ? 25.080 -4.954 -21.593 1.00 78.31 87 ALA A CA 1
ATOM 696 C C . ALA A 1 87 ? 25.577 -5.911 -22.685 1.00 78.31 87 ALA A C 1
ATOM 698 O O . ALA A 1 87 ? 25.990 -7.031 -22.384 1.00 78.31 87 ALA A O 1
ATOM 699 N N . ARG A 1 88 ? 25.610 -5.469 -23.951 1.00 65.19 88 ARG A N 1
ATOM 700 C CA . ARG A 1 88 ? 26.145 -6.284 -25.063 1.00 65.19 88 ARG A CA 1
ATOM 701 C C . ARG A 1 88 ? 27.672 -6.319 -25.160 1.00 65.19 88 ARG A C 1
ATOM 703 O O . ARG A 1 88 ? 28.182 -7.023 -26.017 1.00 65.19 88 ARG A O 1
ATOM 710 N N . ASN A 1 89 ? 28.413 -5.618 -24.301 1.00 59.59 89 ASN A N 1
ATOM 711 C CA . ASN A 1 89 ? 29.865 -5.772 -24.186 1.00 59.59 89 ASN A CA 1
ATOM 712 C C . ASN A 1 89 ? 30.355 -5.251 -22.834 1.00 59.59 89 ASN A C 1
ATOM 714 O O . ASN A 1 89 ? 30.358 -4.048 -22.585 1.00 59.59 89 ASN A O 1
ATOM 718 N N . THR A 1 90 ? 30.840 -6.147 -21.980 1.00 54.53 90 THR A N 1
ATOM 719 C CA . THR A 1 90 ? 31.762 -5.771 -20.908 1.00 54.53 90 THR A CA 1
ATOM 720 C C . THR A 1 90 ? 33.171 -5.872 -21.473 1.00 54.53 90 THR A C 1
ATOM 722 O O . THR A 1 90 ? 33.758 -6.951 -21.528 1.00 54.53 90 THR A O 1
ATOM 725 N N . VAL A 1 91 ? 33.762 -4.742 -21.874 1.00 56.66 91 VAL A N 1
ATOM 726 C CA . VAL A 1 91 ? 35.225 -4.657 -21.809 1.00 56.66 91 VAL A CA 1
ATOM 727 C C . VAL A 1 91 ? 35.539 -4.675 -20.319 1.00 56.66 91 VAL A C 1
ATOM 729 O O . VAL A 1 91 ? 35.463 -3.656 -19.637 1.00 56.66 91 VAL A O 1
ATOM 732 N N . VAL A 1 92 ? 35.768 -5.872 -19.779 1.00 54.06 92 VAL A N 1
ATOM 733 C CA . VAL A 1 92 ? 36.211 -6.037 -18.399 1.00 54.06 92 VAL A CA 1
ATOM 734 C C . VAL A 1 92 ? 37.612 -5.445 -18.347 1.00 54.06 92 VAL A C 1
ATOM 736 O O . VAL A 1 92 ? 38.583 -6.093 -18.741 1.00 54.06 92 VAL A O 1
ATOM 739 N N . TRP A 1 93 ? 37.726 -4.195 -17.901 1.00 46.47 93 TRP A N 1
ATOM 740 C CA . TRP A 1 93 ? 39.010 -3.628 -17.522 1.00 46.47 93 TRP A CA 1
ATOM 741 C C . TRP A 1 93 ? 39.555 -4.474 -16.372 1.00 46.47 93 TRP A C 1
ATOM 743 O O . TRP A 1 93 ? 39.178 -4.303 -15.214 1.00 46.47 93 TRP A O 1
ATOM 753 N N . LYS A 1 94 ? 40.426 -5.437 -16.695 1.00 47.16 94 LYS A N 1
ATOM 754 C CA . LYS A 1 94 ? 41.292 -6.068 -15.704 1.00 47.16 94 LYS A CA 1
ATOM 755 C C . LYS A 1 94 ? 42.202 -4.969 -15.175 1.00 47.16 94 LYS A C 1
ATOM 757 O O . LYS A 1 94 ? 43.153 -4.578 -15.848 1.00 47.16 94 LYS A O 1
ATOM 762 N N . MET A 1 95 ? 41.876 -4.456 -13.994 1.00 42.47 95 MET A N 1
ATOM 763 C CA . MET A 1 95 ? 42.774 -3.594 -13.243 1.00 42.47 95 MET A CA 1
ATOM 764 C C . MET A 1 95 ? 44.059 -4.392 -13.002 1.00 42.47 95 MET A C 1
ATOM 766 O O . MET A 1 95 ? 44.022 -5.504 -12.470 1.00 42.47 95 MET A O 1
ATOM 770 N N . GLY A 1 96 ? 45.161 -3.874 -13.545 1.00 51.97 96 GLY A N 1
ATOM 771 C CA . GLY A 1 96 ? 46.488 -4.459 -13.421 1.00 51.97 96 GLY A CA 1
ATOM 772 C C . GLY A 1 96 ? 46.890 -4.620 -11.958 1.00 51.97 96 GLY A C 1
ATOM 773 O O . GLY A 1 96 ? 46.416 -3.884 -11.094 1.00 51.97 96 GLY A O 1
ATOM 774 N N . ARG A 1 97 ? 47.733 -5.629 -11.725 1.00 41.09 97 ARG A N 1
ATOM 775 C CA . ARG A 1 97 ? 48.437 -5.865 -10.461 1.00 41.09 97 ARG A CA 1
ATOM 776 C C . ARG A 1 97 ? 49.248 -4.652 -10.029 1.00 41.09 97 ARG A C 1
ATOM 778 O O . ARG A 1 97 ? 49.811 -3.999 -10.936 1.00 41.09 97 ARG A O 1
#

Mean predicted aligned error: 7.53 Å

InterPro domains:
  IPR000477 Reverse transcriptase domain [PF00078] (7-89)
  IPR000477 Reverse transcriptase domain [PS50878] (1-97)

Radius of gyration: 20.99 Å; Cα contacts (8 Å, |Δi|>4): 74; chains: 1; bounding box: 68×18×57 Å

Organism: Drosophila navojoa (NCBI:txid7232)

pLDDT: mean 87.98, std 12.85, range [41.09, 97.88]